Protein AF-A0A8D0H8G9-F1 (afdb_monomer_lite)

InterPro domains:
  IPR021475 Plasticity-Associated Neural Transcript Short/Early meiotic induction protein 1-like [PF11326] (3-65)
  IPR021475 Plasticity-Associated Neural Transcript Short/Early meiotic induction protein 1-like [PTHR28052] (8-79)

Secondary structure (DSSP, 8-state):
--HHHHHHHHHHHSS----HHHHHHHHHHHHHHHH--HHHHHHHHHHHHHHHHHHHTS--SS---SS--TTTTSPP-TTS--

Radius of gyration: 22.38 Å; chains: 1; bounding box: 42×29×63 Å

Sequence (82 aa):
MGIRSLCHNYYTYGEAPSCAQWKTDYGNCRKWEKSKSEHAKESLRKSERARILEKQKHAPVWEMRRSPPMDWYLPLDDDKPK

Structure (mmCIF, N/CA/C/O backbone):
data_AF-A0A8D0H8G9-F1
#
_entry.id   AF-A0A8D0H8G9-F1
#
loop_
_atom_site.group_PDB
_atom_site.id
_atom_site.type_symbol
_atom_site.label_atom_id
_atom_site.label_alt_id
_atom_site.label_comp_id
_atom_site.label_asym_id
_atom_site.label_entity_id
_atom_site.label_seq_id
_atom_site.pdbx_PDB_ins_code
_atom_site.Cartn_x
_atom_site.Cartn_y
_atom_site.Cartn_z
_atom_site.occupancy
_atom_site.B_iso_or_equiv
_atom_site.auth_seq_id
_atom_site.auth_comp_id
_atom_site.auth_asym_id
_atom_site.auth_atom_id
_atom_site.pdbx_PDB_model_num
ATOM 1 N N . MET A 1 1 ? -17.434 -0.453 -3.373 1.00 60.06 1 MET A N 1
ATOM 2 C CA . MET A 1 1 ? -16.644 -0.632 -4.611 1.00 60.06 1 MET A CA 1
ATOM 3 C C . MET A 1 1 ? -17.597 -0.635 -5.786 1.00 60.06 1 MET A C 1
ATOM 5 O O . MET A 1 1 ? -18.630 -1.280 -5.681 1.00 60.06 1 MET A O 1
ATOM 9 N N . GLY A 1 2 ? -17.299 0.117 -6.844 1.00 73.75 2 GLY A N 1
ATOM 10 C CA . GLY A 1 2 ? -18.142 0.176 -8.042 1.00 73.75 2 GLY A CA 1
ATOM 11 C C . GLY A 1 2 ? -17.707 -0.839 -9.100 1.00 73.75 2 GLY A C 1
ATOM 12 O O . GLY A 1 2 ? -16.570 -1.309 -9.086 1.00 73.75 2 GLY A O 1
ATOM 13 N N . ILE A 1 3 ? -18.587 -1.134 -10.058 1.00 79.38 3 ILE A N 1
ATOM 14 C CA . ILE A 1 3 ? -18.320 -2.072 -11.167 1.00 79.38 3 ILE A CA 1
ATOM 15 C C . ILE A 1 3 ? -17.061 -1.657 -11.948 1.00 79.38 3 ILE A C 1
ATOM 17 O O . ILE A 1 3 ? -16.215 -2.489 -12.258 1.00 79.38 3 ILE A O 1
ATOM 21 N N . ARG A 1 4 ? -16.860 -0.348 -12.153 1.00 83.88 4 ARG A N 1
ATOM 22 C CA . ARG A 1 4 ? -15.687 0.203 -12.851 1.00 83.88 4 ARG A CA 1
ATOM 23 C C . ARG A 1 4 ? -14.354 -0.175 -12.196 1.00 83.88 4 ARG A C 1
ATOM 25 O O . ARG A 1 4 ? -13.419 -0.540 -12.902 1.00 83.88 4 ARG A O 1
ATOM 32 N N . SER A 1 5 ? -14.257 -0.105 -10.863 1.00 78.44 5 SER A N 1
ATOM 33 C CA . SER A 1 5 ? -13.020 -0.470 -10.158 1.00 78.44 5 SER A CA 1
ATOM 34 C C . SER A 1 5 ? -12.764 -1.972 -10.212 1.00 78.44 5 SER A C 1
ATOM 36 O O . SER A 1 5 ? -11.613 -2.386 -10.303 1.00 78.44 5 SER A O 1
ATOM 38 N N . LEU A 1 6 ? -13.827 -2.781 -10.177 1.00 82.12 6 LEU A N 1
ATOM 39 C CA . LEU A 1 6 ? -13.716 -4.233 -10.278 1.00 82.12 6 LEU A CA 1
ATOM 40 C C . LEU A 1 6 ? -13.186 -4.644 -11.658 1.00 82.12 6 LEU A C 1
ATOM 42 O O . LEU A 1 6 ? -12.190 -5.355 -11.734 1.00 82.12 6 LEU A O 1
ATOM 46 N N . CYS A 1 7 ? -13.799 -4.132 -12.731 1.00 86.19 7 CYS A N 1
ATOM 47 C CA . CYS A 1 7 ? -13.367 -4.412 -14.098 1.00 86.19 7 CYS A CA 1
ATOM 48 C C . CYS A 1 7 ? -11.917 -3.978 -14.323 1.00 86.19 7 CYS A C 1
ATOM 50 O O . CYS A 1 7 ? -11.128 -4.754 -14.845 1.00 86.19 7 CYS A O 1
ATOM 52 N N . HIS A 1 8 ? -11.540 -2.772 -13.887 1.00 86.38 8 HIS A N 1
ATOM 53 C CA . HIS A 1 8 ? -10.167 -2.293 -14.042 1.00 86.38 8 HIS A CA 1
ATOM 54 C C . HIS A 1 8 ? -9.139 -3.223 -13.381 1.00 86.38 8 HIS A C 1
ATOM 56 O O . HIS A 1 8 ? -8.162 -3.595 -14.025 1.00 86.38 8 HIS A O 1
ATOM 62 N N . ASN A 1 9 ? -9.372 -3.636 -12.129 1.00 84.44 9 ASN A N 1
ATOM 63 C CA . ASN A 1 9 ? -8.454 -4.545 -11.439 1.00 84.44 9 ASN A CA 1
ATOM 64 C C . ASN A 1 9 ? -8.399 -5.916 -12.121 1.00 84.44 9 ASN A C 1
ATOM 66 O O . ASN A 1 9 ? -7.307 -6.429 -12.342 1.00 84.44 9 ASN A O 1
ATOM 70 N N . TYR A 1 10 ? -9.550 -6.456 -12.529 1.00 89.25 10 TYR A N 1
ATOM 71 C CA . TYR A 1 10 ? -9.612 -7.737 -13.227 1.00 89.25 10 TYR A CA 1
ATOM 72 C C . TYR A 1 10 ? -8.820 -7.720 -14.540 1.00 89.25 10 TYR A C 1
ATOM 74 O O . TYR A 1 10 ? -8.017 -8.611 -14.782 1.00 89.25 10 TYR A O 1
ATOM 82 N N . TYR A 1 11 ? -8.968 -6.678 -15.361 1.00 90.38 11 TYR A N 1
ATOM 83 C CA . TYR A 1 11 ? -8.221 -6.567 -16.619 1.00 90.38 11 TYR A CA 1
ATOM 84 C C . TYR A 1 11 ? -6.732 -6.237 -16.431 1.00 90.38 11 TYR A C 1
ATOM 86 O O . TYR A 1 11 ? -5.941 -6.520 -17.324 1.00 90.38 11 TYR A O 1
ATOM 94 N N . THR A 1 12 ? -6.337 -5.645 -15.300 1.00 88.75 12 THR A N 1
ATOM 95 C CA . THR A 1 12 ? -4.935 -5.261 -15.041 1.00 88.75 12 THR A CA 1
ATOM 96 C C . THR A 1 12 ? -4.140 -6.395 -14.396 1.00 88.75 12 THR A C 1
ATOM 98 O O . THR A 1 12 ? -2.985 -6.612 -14.747 1.00 88.75 12 THR A O 1
ATOM 101 N N . TYR A 1 13 ? -4.752 -7.113 -13.453 1.00 87.06 13 TYR A N 1
ATOM 102 C CA . TYR A 1 13 ? -4.081 -8.113 -12.617 1.00 87.06 13 TYR A CA 1
ATOM 103 C C . TYR A 1 13 ? -4.599 -9.540 -12.840 1.00 87.06 13 TYR A C 1
ATOM 105 O O . TYR A 1 13 ? -4.036 -10.482 -12.295 1.00 87.06 13 TYR A O 1
ATOM 113 N N . GLY A 1 14 ? -5.663 -9.720 -13.627 1.00 89.94 14 GLY A N 1
ATOM 114 C CA . GLY A 1 14 ? -6.267 -11.025 -13.919 1.00 89.94 14 GLY A CA 1
ATOM 115 C C . GLY A 1 14 ? -7.220 -11.544 -12.840 1.00 89.94 14 GLY A C 1
ATOM 116 O O . GLY A 1 14 ? -7.865 -12.572 -13.037 1.00 89.94 14 GLY A O 1
ATOM 117 N N . GLU A 1 15 ? -7.350 -10.843 -11.713 1.00 87.44 15 GLU A N 1
ATOM 118 C CA . GLU A 1 15 ? -8.176 -11.270 -10.585 1.00 87.44 15 GLU A CA 1
ATOM 119 C C . GLU A 1 15 ? -8.982 -10.123 -9.967 1.00 87.44 15 GLU A C 1
ATOM 121 O O . GLU A 1 15 ? -8.640 -8.941 -10.056 1.00 87.44 15 GLU A O 1
ATOM 126 N N . ALA A 1 16 ? -10.101 -10.482 -9.336 1.00 83.62 16 ALA A N 1
ATOM 127 C CA . ALA A 1 16 ? -10.874 -9.535 -8.547 1.00 83.62 16 ALA A CA 1
ATOM 128 C C . ALA A 1 16 ? -10.156 -9.275 -7.208 1.00 83.62 16 ALA A C 1
ATOM 130 O O . ALA A 1 16 ? -9.794 -10.228 -6.516 1.00 83.62 16 ALA A O 1
ATOM 131 N N . PRO A 1 17 ? -9.989 -8.009 -6.788 1.00 82.06 17 PRO A N 1
ATOM 132 C CA . PRO A 1 17 ? -9.232 -7.690 -5.586 1.00 82.06 17 PRO A CA 1
ATOM 133 C C . PRO A 1 17 ? -9.958 -8.177 -4.325 1.00 82.06 17 PRO A C 1
ATOM 135 O O . PRO A 1 17 ? -11.120 -7.832 -4.076 1.00 82.06 17 PRO A O 1
ATOM 138 N N . SER A 1 18 ? -9.254 -8.928 -3.476 1.00 85.88 18 SER A N 1
ATOM 139 C CA . SER A 1 18 ? -9.785 -9.344 -2.176 1.00 85.88 18 SER A CA 1
ATOM 140 C C . SER A 1 18 ? -9.840 -8.163 -1.204 1.00 85.88 18 SER A C 1
ATOM 142 O O . SER A 1 18 ? -8.826 -7.599 -0.793 1.00 85.88 18 SER A O 1
ATOM 144 N N . CYS A 1 19 ? -11.052 -7.791 -0.794 1.00 85.75 19 CYS A N 1
ATOM 145 C CA . CYS A 1 19 ? -11.290 -6.688 0.145 1.00 85.75 19 CYS A CA 1
ATOM 146 C C . CYS A 1 19 ? -11.378 -7.143 1.608 1.00 85.75 19 CYS A C 1
ATOM 148 O O . CYS A 1 19 ? -11.715 -6.345 2.485 1.00 85.75 19 CYS A O 1
ATOM 150 N N . ALA A 1 20 ? -11.130 -8.427 1.877 1.00 91.19 20 ALA A N 1
ATOM 151 C CA . ALA A 1 20 ? -11.339 -9.020 3.193 1.00 91.19 20 ALA A CA 1
ATOM 152 C C . ALA A 1 20 ? -10.454 -8.364 4.265 1.00 91.19 20 ALA A C 1
ATOM 154 O O . ALA A 1 20 ? -10.955 -8.003 5.330 1.00 91.19 20 ALA A O 1
ATOM 155 N N . GLN A 1 21 ? -9.174 -8.127 3.953 1.00 92.06 21 GLN A N 1
ATOM 156 C CA . GLN A 1 21 ? -8.233 -7.489 4.878 1.00 92.06 21 GLN A CA 1
ATOM 157 C C . GLN A 1 21 ? -8.677 -6.067 5.244 1.00 92.06 21 GLN A C 1
ATOM 159 O O . GLN A 1 21 ? -8.798 -5.738 6.421 1.00 92.06 21 GLN A O 1
ATOM 164 N N . TRP A 1 22 ? -9.035 -5.256 4.245 1.00 92.25 22 TRP A N 1
ATOM 165 C CA . TRP A 1 22 ? -9.526 -3.889 4.448 1.00 92.25 22 TRP A CA 1
ATOM 166 C C . TRP A 1 22 ? -10.798 -3.829 5.297 1.00 92.25 22 TRP A C 1
ATOM 168 O O . TRP A 1 22 ? -10.961 -2.924 6.115 1.00 92.25 22 TRP A O 1
ATOM 178 N N . LYS A 1 23 ? -11.701 -4.803 5.140 1.00 94.50 23 LYS A N 1
ATOM 179 C CA . LYS A 1 23 ? -12.907 -4.915 5.971 1.00 94.50 23 LYS A CA 1
ATOM 180 C C . LYS A 1 23 ? -12.554 -5.205 7.432 1.00 94.50 23 LYS A C 1
ATOM 182 O O . LYS A 1 23 ? -13.135 -4.593 8.330 1.00 94.50 23 LYS A O 1
ATOM 187 N N . THR A 1 24 ? -11.609 -6.114 7.665 1.00 95.56 24 THR A N 1
ATOM 188 C CA . THR A 1 24 ? -11.108 -6.437 9.009 1.00 95.56 24 THR A CA 1
ATOM 189 C C . THR A 1 24 ? -10.456 -5.220 9.657 1.00 95.56 24 THR A C 1
ATOM 191 O O . THR A 1 24 ? -10.798 -4.873 10.789 1.00 95.56 24 THR A O 1
ATOM 194 N N . ASP A 1 25 ? -9.590 -4.523 8.923 1.00 96.25 25 ASP A N 1
ATOM 195 C CA . ASP A 1 25 ? -8.915 -3.319 9.405 1.00 96.25 25 ASP A CA 1
ATOM 196 C C . ASP A 1 25 ? -9.915 -2.210 9.725 1.00 96.25 25 ASP A C 1
ATOM 198 O O . ASP A 1 25 ? -9.870 -1.633 10.809 1.00 96.25 25 ASP A O 1
ATOM 202 N N . TYR A 1 26 ? -10.905 -1.975 8.863 1.00 95.81 26 TYR A N 1
ATOM 203 C CA . TYR A 1 26 ? -11.984 -1.038 9.169 1.00 95.81 26 TYR A CA 1
ATOM 204 C C . TYR A 1 26 ? -12.715 -1.408 10.471 1.00 95.81 26 TYR A C 1
ATOM 206 O O . TYR A 1 26 ? -12.945 -0.549 11.325 1.00 95.81 26 TYR A O 1
ATOM 214 N N . GLY A 1 27 ? -13.030 -2.691 10.669 1.00 96.50 27 GLY A N 1
ATOM 215 C CA . GLY A 1 27 ? -13.638 -3.179 11.908 1.00 96.50 27 GLY A CA 1
ATOM 216 C C . GLY A 1 27 ? -12.773 -2.906 13.143 1.00 96.50 27 GLY A C 1
ATOM 217 O O . GLY A 1 27 ? -13.284 -2.442 14.165 1.00 96.50 27 GLY A O 1
ATOM 218 N N . ASN A 1 28 ? -11.464 -3.133 13.043 1.00 96.38 28 ASN A N 1
ATOM 219 C CA . ASN A 1 28 ? -10.512 -2.830 14.112 1.00 96.38 28 ASN A CA 1
ATOM 220 C C . ASN A 1 28 ? -10.400 -1.321 14.368 1.00 96.38 28 ASN A C 1
ATOM 222 O O . ASN A 1 28 ? -10.365 -0.904 15.525 1.00 96.38 28 ASN A O 1
ATOM 226 N N . CYS A 1 29 ? -10.439 -0.494 13.322 1.00 96.31 29 CYS A N 1
ATOM 227 C CA . CYS A 1 29 ? -10.443 0.965 13.443 1.00 96.31 29 CYS A CA 1
ATOM 228 C C . CYS A 1 29 ? -11.662 1.443 14.234 1.00 96.31 29 CYS A C 1
ATOM 230 O O . CYS A 1 29 ? -11.528 2.128 15.247 1.00 96.31 29 CYS A O 1
ATOM 232 N N . ARG A 1 30 ? -12.854 0.962 13.868 1.00 96.88 30 ARG A N 1
ATOM 233 C CA . ARG A 1 30 ? -14.100 1.284 14.578 1.00 96.88 30 ARG A CA 1
ATOM 234 C C . ARG A 1 30 ? -14.095 0.807 16.029 1.00 96.88 30 ARG A C 1
ATOM 236 O O . ARG A 1 30 ? -14.643 1.487 16.894 1.00 96.88 30 ARG A O 1
ATOM 243 N N . LYS A 1 31 ? -13.491 -0.350 16.320 1.00 96.19 31 LYS A N 1
ATOM 244 C CA . LYS A 1 31 ? -13.315 -0.831 17.702 1.00 96.19 31 LYS A CA 1
ATOM 245 C C . LYS A 1 31 ? -12.375 0.080 18.489 1.00 96.19 31 LYS A C 1
ATOM 247 O O . LYS A 1 31 ? -12.722 0.478 19.595 1.00 96.19 31 LYS A O 1
ATOM 252 N N . TRP A 1 32 ? -11.233 0.457 17.917 1.00 95.44 32 TRP A N 1
ATOM 253 C CA . TRP A 1 32 ? -10.300 1.397 18.540 1.00 95.44 32 TRP A CA 1
ATOM 254 C C . TRP A 1 32 ? -10.949 2.758 18.823 1.00 95.44 32 TRP A C 1
ATOM 256 O O . TRP A 1 32 ? -10.796 3.288 19.921 1.00 95.44 32 TRP A O 1
ATOM 266 N N . GLU A 1 33 ? -11.715 3.302 17.876 1.00 95.19 33 GLU A N 1
ATOM 267 C CA . GLU A 1 33 ? -12.450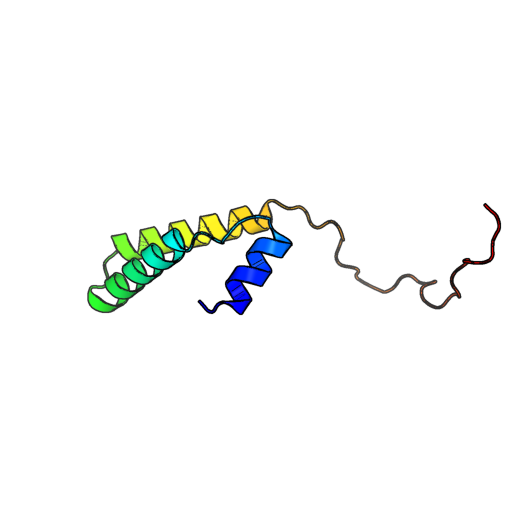 4.559 18.061 1.00 95.19 33 GLU A CA 1
ATOM 268 C C . GLU A 1 33 ? -13.407 4.500 19.254 1.00 95.19 33 GLU A C 1
ATOM 270 O O . GLU A 1 33 ? -13.457 5.443 20.041 1.00 95.19 33 GLU A O 1
ATOM 275 N N . LYS A 1 34 ? -14.137 3.388 19.403 1.00 95.06 34 LYS A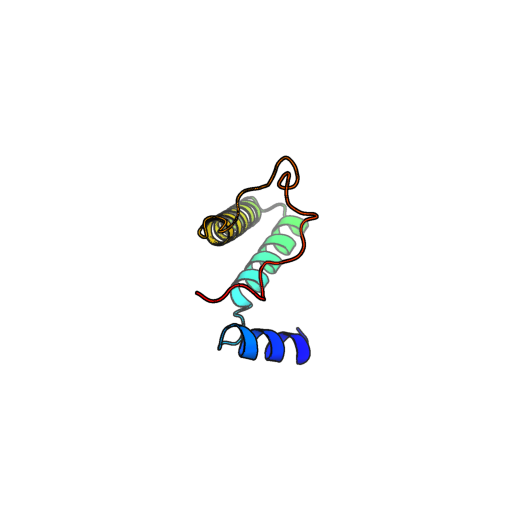 N 1
ATOM 276 C CA . LYS A 1 34 ? -15.167 3.227 20.436 1.00 95.06 34 LYS A CA 1
ATOM 277 C C . LYS A 1 34 ? -14.612 2.894 21.816 1.00 95.06 34 LYS A C 1
ATOM 279 O O . LYS A 1 34 ? -15.093 3.439 22.800 1.00 95.06 34 LYS A O 1
ATOM 284 N N . SER A 1 35 ? -13.664 1.964 21.900 1.00 94.06 35 SER A N 1
ATOM 285 C CA . SER A 1 35 ? -13.238 1.381 23.179 1.00 94.06 35 SER A CA 1
ATOM 286 C C . SER A 1 35 ? -11.765 1.586 23.506 1.00 94.06 35 SER A C 1
ATOM 288 O O . SER A 1 35 ? -11.316 1.104 24.541 1.00 94.06 35 SER A O 1
ATOM 290 N N . LYS A 1 36 ? -10.995 2.252 22.631 1.00 94.06 36 LYS A N 1
ATOM 291 C CA . LYS A 1 36 ? -9.531 2.382 22.759 1.00 94.06 36 LYS A CA 1
ATOM 292 C C . LYS A 1 36 ? -8.853 1.032 23.031 1.00 94.06 36 LYS A C 1
ATOM 294 O O . LYS A 1 36 ? -7.904 0.925 23.797 1.00 94.06 36 LYS A O 1
ATOM 299 N N . SER A 1 37 ? -9.355 -0.022 22.385 1.00 94.25 37 SER A N 1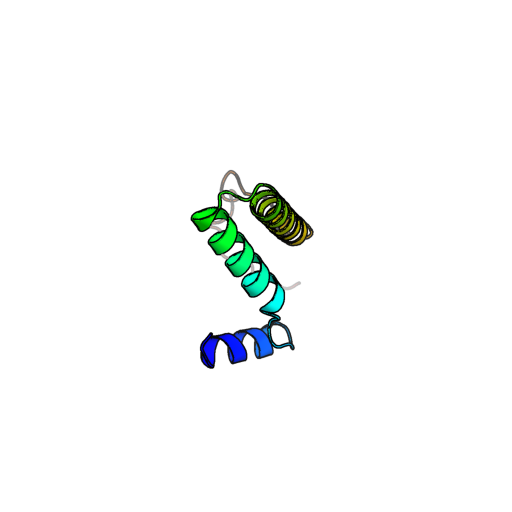
ATOM 300 C CA . SER A 1 37 ? -8.824 -1.377 22.528 1.00 94.25 37 SER A CA 1
ATOM 301 C C . SER A 1 37 ? -7.395 -1.480 21.986 1.00 94.25 37 SER A C 1
ATOM 303 O O . SER A 1 37 ? -7.186 -1.459 20.771 1.00 94.25 37 SER A O 1
ATOM 305 N N . GLU A 1 38 ? -6.411 -1.663 22.868 1.00 94.38 38 GLU A N 1
ATOM 306 C CA . GLU A 1 38 ? -5.002 -1.804 22.466 1.00 94.38 38 GLU A CA 1
ATOM 307 C C . GLU A 1 38 ? -4.786 -2.952 21.470 1.00 94.38 38 GLU A C 1
ATOM 309 O O . GLU A 1 38 ? -4.046 -2.793 20.501 1.00 94.38 38 GLU A O 1
ATOM 314 N N . HIS A 1 39 ? -5.526 -4.057 21.603 1.00 95.00 39 HIS A N 1
ATOM 315 C CA . HIS A 1 39 ? -5.450 -5.161 20.645 1.00 95.00 39 HIS A CA 1
ATOM 316 C C . HIS A 1 39 ? -5.894 -4.758 19.225 1.00 95.00 39 HIS A C 1
ATOM 318 O O . HIS A 1 39 ? -5.263 -5.139 18.233 1.00 95.00 39 HIS A O 1
ATOM 324 N N . ALA A 1 40 ? -6.952 -3.949 19.106 1.00 94.44 40 ALA A N 1
ATOM 325 C CA . ALA A 1 40 ? -7.421 -3.456 17.811 1.00 94.44 40 ALA A CA 1
ATOM 326 C C . ALA A 1 40 ? -6.394 -2.512 17.162 1.00 94.44 40 ALA A C 1
ATOM 328 O O . ALA A 1 40 ? -6.127 -2.608 15.962 1.00 94.44 40 ALA A O 1
ATOM 329 N N . LYS A 1 41 ? -5.763 -1.650 17.964 1.00 94.50 41 LYS A N 1
ATOM 330 C CA . LYS A 1 41 ? -4.675 -0.764 17.526 1.00 94.50 41 LYS A CA 1
ATOM 331 C C . LYS A 1 41 ? -3.439 -1.535 17.085 1.00 94.50 41 LYS A C 1
ATOM 333 O O . LYS A 1 41 ? -2.856 -1.210 16.053 1.00 94.50 41 LYS A O 1
ATOM 338 N N . GLU A 1 42 ? -3.031 -2.549 17.835 1.00 97.06 42 GLU A N 1
ATOM 339 C CA . GLU A 1 42 ? -1.870 -3.360 17.479 1.00 97.06 42 GLU A CA 1
ATOM 340 C C . GLU A 1 42 ? -2.106 -4.143 16.183 1.00 97.06 42 GLU A C 1
ATOM 342 O O . GLU A 1 42 ? -1.251 -4.139 15.293 1.00 97.06 42 GLU A O 1
ATOM 347 N N . SER A 1 43 ? -3.305 -4.707 16.022 1.00 96.31 43 SER A N 1
ATOM 348 C CA . SER A 1 43 ? -3.716 -5.395 14.794 1.00 96.31 43 SER A CA 1
ATOM 349 C C . SER A 1 43 ? -3.660 -4.470 13.571 1.00 96.31 43 SER A C 1
ATOM 351 O O . SER A 1 43 ? -3.087 -4.845 12.547 1.00 96.31 43 SER A O 1
ATOM 353 N N . LEU A 1 44 ? -4.160 -3.234 13.692 1.00 95.75 44 LEU A N 1
ATOM 354 C CA . LEU A 1 44 ? -4.069 -2.216 12.636 1.00 95.75 44 LEU A CA 1
ATOM 355 C C . LEU A 1 44 ? -2.624 -1.865 12.282 1.00 95.75 44 LEU A C 1
ATOM 357 O O . LEU A 1 44 ? -2.255 -1.846 11.109 1.00 95.75 44 LEU A O 1
ATOM 361 N N . ARG A 1 45 ? -1.784 -1.610 13.294 1.00 96.00 45 ARG A N 1
ATOM 362 C CA . ARG A 1 45 ? -0.364 -1.282 13.081 1.00 96.00 45 ARG A CA 1
ATOM 363 C C . ARG A 1 45 ? 0.367 -2.417 12.372 1.00 96.00 45 ARG A C 1
ATOM 3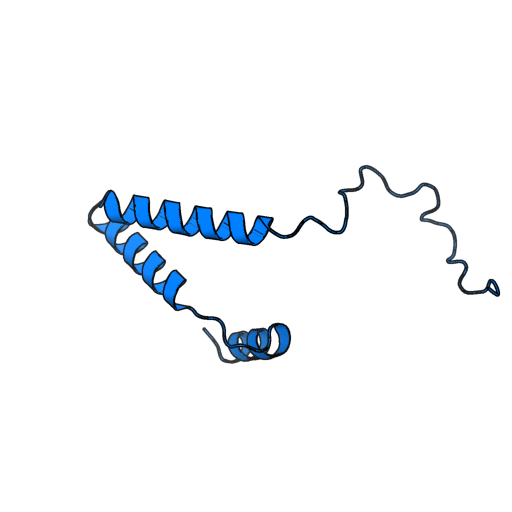65 O O . ARG A 1 45 ? 1.214 -2.150 11.523 1.00 96.00 45 ARG A O 1
ATOM 372 N N . LYS A 1 46 ? 0.056 -3.669 12.716 1.00 96.88 46 LYS A N 1
ATOM 373 C CA . LYS A 1 46 ? 0.633 -4.849 12.067 1.00 96.88 46 LYS A CA 1
ATOM 374 C C . LYS A 1 46 ? 0.192 -4.955 10.605 1.00 96.88 46 LYS A C 1
ATOM 376 O O . LYS A 1 46 ? 1.053 -5.154 9.751 1.00 96.88 46 LYS A O 1
ATOM 381 N N . SER A 1 47 ? -1.102 -4.779 10.325 1.00 95.44 47 SER A N 1
ATOM 382 C CA . SER A 1 47 ? -1.635 -4.799 8.955 1.00 95.44 47 SER A CA 1
ATOM 383 C C . SER A 1 47 ? -0.968 -3.738 8.075 1.00 95.44 47 SER A C 1
ATOM 385 O O . SER A 1 47 ? -0.446 -4.044 7.003 1.00 95.44 47 SER A O 1
ATOM 387 N N . GLU A 1 48 ? -0.864 -2.504 8.573 1.00 95.44 48 GLU A N 1
ATOM 388 C CA . GLU A 1 48 ? -0.281 -1.401 7.805 1.00 95.44 48 GLU A CA 1
ATOM 389 C C . GLU A 1 48 ? 1.217 -1.599 7.536 1.00 95.44 48 GLU A C 1
ATOM 391 O O . GLU A 1 48 ? 1.693 -1.358 6.426 1.00 95.44 48 GLU A O 1
ATOM 396 N N . ARG A 1 49 ? 1.967 -2.111 8.520 1.00 96.19 49 ARG A N 1
ATOM 397 C CA . ARG A 1 49 ? 3.378 -2.476 8.321 1.00 96.19 49 ARG A CA 1
ATOM 398 C C . ARG A 1 49 ? 3.539 -3.545 7.245 1.00 96.19 49 ARG A C 1
ATOM 400 O O . ARG A 1 49 ? 4.395 -3.391 6.379 1.00 96.19 49 ARG A O 1
ATOM 407 N N . ALA A 1 50 ? 2.717 -4.595 7.273 1.00 94.81 50 ALA A N 1
ATOM 408 C CA . ALA A 1 50 ? 2.756 -5.647 6.259 1.00 94.81 50 ALA A CA 1
ATOM 409 C C . ALA A 1 50 ? 2.459 -5.089 4.856 1.00 94.81 50 ALA A C 1
ATOM 411 O O . ALA A 1 50 ? 3.171 -5.399 3.903 1.00 94.81 50 ALA A O 1
ATOM 412 N N . ARG A 1 51 ? 1.472 -4.192 4.743 1.00 92.19 51 ARG A N 1
ATOM 413 C CA . ARG A 1 51 ? 1.119 -3.523 3.482 1.00 92.19 51 ARG A CA 1
ATOM 414 C C . ARG A 1 51 ? 2.270 -2.687 2.914 1.00 92.19 51 ARG A C 1
ATOM 416 O O . ARG A 1 51 ? 2.507 -2.711 1.707 1.00 92.19 51 ARG A O 1
ATOM 423 N N . ILE A 1 52 ? 2.978 -1.942 3.765 1.00 91.56 52 ILE A N 1
ATOM 424 C CA . ILE A 1 52 ? 4.138 -1.137 3.354 1.00 91.56 52 ILE A CA 1
ATOM 425 C C . ILE A 1 52 ? 5.282 -2.038 2.882 1.00 91.56 52 ILE A C 1
ATOM 427 O O . ILE A 1 52 ? 5.872 -1.758 1.840 1.00 91.56 52 ILE A O 1
ATOM 431 N N . LEU A 1 53 ? 5.565 -3.120 3.610 1.00 92.19 53 LEU A N 1
ATOM 432 C CA . LEU A 1 53 ? 6.626 -4.064 3.253 1.00 92.19 53 LEU A CA 1
ATOM 433 C C . LEU A 1 53 ? 6.362 -4.739 1.902 1.00 92.19 53 LEU A C 1
ATOM 435 O O . LEU A 1 53 ? 7.264 -4.778 1.071 1.00 92.19 53 LEU A O 1
ATOM 439 N N . GLU A 1 54 ? 5.131 -5.188 1.635 1.00 89.44 54 GLU A N 1
ATOM 440 C CA . GLU A 1 54 ? 4.804 -5.788 0.331 1.00 89.44 54 GLU A CA 1
ATOM 441 C C . GLU A 1 54 ? 4.952 -4.766 -0.805 1.00 89.44 54 GLU A C 1
ATOM 443 O O . GLU A 1 54 ? 5.475 -5.087 -1.867 1.00 89.44 54 GLU A O 1
ATOM 448 N N . LYS A 1 55 ? 4.588 -3.497 -0.570 1.00 84.81 55 LYS A N 1
ATOM 449 C CA . LYS A 1 55 ? 4.789 -2.430 -1.564 1.00 84.81 55 LYS A CA 1
ATOM 450 C C . LYS A 1 55 ? 6.274 -2.147 -1.831 1.00 84.81 55 LYS A C 1
ATOM 452 O O . LYS A 1 55 ? 6.629 -1.791 -2.950 1.00 84.81 55 LYS A O 1
ATOM 457 N N . GLN A 1 56 ? 7.128 -2.286 -0.818 1.00 84.44 56 GLN A N 1
ATOM 458 C CA . GLN A 1 56 ? 8.578 -2.070 -0.918 1.00 84.44 56 GLN A CA 1
ATOM 459 C C . GLN A 1 56 ? 9.345 -3.265 -1.496 1.00 84.44 56 GLN A C 1
ATOM 461 O O . GLN A 1 56 ? 10.524 -3.130 -1.811 1.00 84.44 56 GLN A O 1
ATOM 466 N N . LYS A 1 57 ? 8.699 -4.423 -1.660 1.00 84.44 57 LYS A N 1
ATOM 467 C CA . LYS A 1 57 ? 9.316 -5.644 -2.199 1.00 84.44 57 LYS A CA 1
ATOM 468 C C . LYS A 1 57 ? 9.889 -5.465 -3.604 1.00 84.44 57 LYS A C 1
ATOM 470 O O . LYS A 1 57 ? 10.836 -6.150 -3.979 1.00 84.44 57 LYS A O 1
ATOM 475 N N . HIS A 1 58 ? 9.313 -4.558 -4.384 1.00 81.56 58 HIS A N 1
ATOM 476 C CA . HIS A 1 58 ? 9.787 -4.266 -5.725 1.00 81.56 58 HIS A CA 1
ATOM 477 C C . HIS A 1 58 ? 10.858 -3.179 -5.670 1.00 81.56 58 HIS A C 1
ATOM 479 O O . HIS A 1 58 ? 10.570 -2.029 -5.330 1.00 81.56 58 HIS A O 1
ATOM 485 N N . ALA A 1 59 ? 12.090 -3.550 -6.025 1.00 78.12 59 ALA A N 1
ATOM 486 C CA . ALA A 1 59 ? 13.156 -2.581 -6.219 1.00 78.12 59 ALA A CA 1
ATOM 487 C C . ALA A 1 59 ? 12.738 -1.583 -7.313 1.00 78.12 59 ALA A C 1
ATOM 489 O O . ALA A 1 59 ? 12.158 -1.993 -8.327 1.00 78.12 59 ALA A O 1
ATOM 490 N N . PRO A 1 60 ? 12.993 -0.280 -7.124 1.00 81.31 60 PRO A N 1
ATOM 491 C CA . PRO A 1 60 ? 12.714 0.690 -8.163 1.00 81.31 60 PRO A CA 1
ATOM 492 C C . PRO A 1 60 ? 13.529 0.325 -9.408 1.00 81.31 60 PRO A C 1
ATOM 494 O O . PRO A 1 60 ? 14.745 0.181 -9.342 1.00 81.31 60 PRO A O 1
ATOM 497 N N . VAL A 1 61 ? 12.850 0.177 -10.546 1.00 85.00 61 VAL A N 1
ATOM 498 C CA . VAL A 1 61 ? 13.505 -0.056 -11.848 1.00 85.00 61 VAL A CA 1
ATOM 499 C C . VAL A 1 61 ? 14.339 1.163 -12.263 1.00 85.00 61 VAL A C 1
ATOM 501 O O . VAL A 1 61 ? 15.311 1.038 -12.998 1.00 85.00 61 VAL A O 1
ATOM 504 N N . TRP A 1 62 ? 13.966 2.344 -11.766 1.00 82.44 62 TRP A N 1
ATOM 505 C CA . TRP A 1 62 ? 14.584 3.619 -12.096 1.00 82.44 62 TRP A CA 1
ATOM 506 C C . TRP A 1 62 ? 15.099 4.306 -10.837 1.00 82.44 62 TRP A C 1
ATOM 508 O O . TRP A 1 62 ? 14.358 4.480 -9.868 1.00 82.44 62 TRP A O 1
ATOM 518 N N . GLU A 1 63 ? 16.350 4.751 -10.869 1.00 84.06 63 GLU A N 1
ATOM 519 C CA . GLU A 1 63 ? 16.897 5.617 -9.830 1.00 84.06 63 GLU A CA 1
ATOM 520 C C . GLU A 1 63 ? 16.382 7.055 -9.985 1.00 84.06 63 GLU A C 1
ATOM 522 O O . GLU A 1 63 ? 16.171 7.557 -11.095 1.00 84.06 63 GLU A O 1
ATOM 527 N N . MET A 1 64 ? 16.197 7.746 -8.856 1.00 83.94 64 MET A N 1
ATOM 528 C CA . MET A 1 64 ? 15.822 9.160 -8.855 1.00 83.94 64 MET A CA 1
ATOM 529 C C . MET A 1 64 ? 16.964 10.009 -9.423 1.00 83.94 64 MET A C 1
ATOM 531 O O . MET A 1 64 ? 18.030 10.131 -8.817 1.00 83.94 64 MET A O 1
ATOM 535 N N . ARG A 1 65 ? 16.728 10.632 -10.583 1.00 87.50 65 ARG A N 1
ATOM 536 C CA . ARG A 1 65 ? 17.704 11.507 -11.245 1.00 87.50 65 ARG A CA 1
ATOM 537 C C . ARG A 1 65 ? 17.859 12.822 -10.478 1.00 87.50 65 ARG A C 1
ATOM 539 O O . ARG A 1 65 ? 16.868 13.427 -10.080 1.00 87.50 65 ARG A O 1
ATOM 546 N N . ARG A 1 66 ? 19.102 13.282 -10.305 1.00 91.06 66 ARG A N 1
ATOM 547 C CA . ARG A 1 66 ? 19.413 14.584 -9.676 1.00 91.06 66 ARG A CA 1
ATOM 548 C C . ARG A 1 66 ? 19.355 15.753 -10.658 1.00 91.06 66 ARG A C 1
ATOM 550 O O . ARG A 1 66 ? 19.058 16.872 -10.265 1.00 91.06 66 ARG A O 1
ATOM 557 N N . SER A 1 67 ? 19.636 15.483 -11.925 1.00 89.81 67 SER A N 1
ATOM 558 C CA . SER A 1 67 ? 19.599 16.440 -13.024 1.00 89.81 67 SER A CA 1
ATOM 559 C C . SER A 1 67 ? 19.209 15.705 -14.309 1.00 89.81 67 SER A C 1
ATOM 561 O O . SER A 1 67 ? 19.379 14.480 -14.387 1.00 89.81 67 SER A O 1
ATOM 563 N N . PRO A 1 68 ? 18.673 16.408 -15.319 1.00 87.81 68 PRO A N 1
ATOM 564 C CA . PRO A 1 68 ? 18.506 15.819 -16.641 1.00 87.81 68 PRO A CA 1
ATOM 565 C C . PRO A 1 68 ? 19.874 15.398 -17.216 1.00 87.81 68 PRO A C 1
ATOM 567 O O . PRO A 1 68 ? 20.894 15.996 -16.857 1.00 87.81 68 PRO A O 1
ATOM 570 N N . PRO A 1 69 ? 19.923 14.374 -18.090 1.00 87.75 69 PRO A N 1
ATOM 571 C CA . PRO A 1 69 ? 21.106 14.089 -18.901 1.00 87.75 69 PRO A CA 1
ATOM 572 C C . PRO A 1 69 ? 21.534 15.330 -19.679 1.00 87.75 69 PRO A C 1
ATOM 574 O O . PRO A 1 69 ? 20.678 16.098 -20.105 1.00 87.75 69 PRO A O 1
ATOM 577 N N . MET A 1 70 ? 22.834 15.539 -19.872 1.00 87.12 70 MET A N 1
ATOM 578 C CA . MET A 1 70 ? 23.339 16.732 -20.568 1.00 87.12 70 MET A CA 1
ATOM 579 C C . MET A 1 70 ? 22.850 16.827 -22.016 1.00 87.12 70 MET A C 1
ATOM 581 O O . MET A 1 70 ? 22.634 17.917 -22.526 1.00 87.12 70 MET A O 1
ATOM 585 N N . ASP A 1 71 ? 22.641 15.685 -22.646 1.00 87.44 71 ASP A N 1
ATOM 586 C CA . ASP A 1 71 ? 22.258 15.473 -24.036 1.00 87.44 71 ASP A CA 1
ATOM 587 C C . ASP A 1 71 ? 20.746 15.293 -24.235 1.00 87.44 71 ASP A C 1
ATOM 589 O O . ASP A 1 71 ? 20.305 14.949 -25.327 1.00 87.44 71 ASP A O 1
ATOM 593 N N . TRP A 1 72 ? 19.928 15.565 -23.211 1.00 85.31 72 TRP A N 1
ATOM 594 C CA . TRP A 1 72 ? 18.472 15.368 -23.272 1.00 85.31 72 TRP A CA 1
ATOM 595 C C . TRP A 1 72 ? 17.777 16.148 -24.403 1.00 85.31 72 TRP A C 1
ATOM 597 O O . TRP A 1 72 ? 16.664 15.797 -24.785 1.00 85.31 72 TRP A O 1
ATOM 607 N N . TYR A 1 73 ? 18.411 17.221 -24.891 1.00 84.12 73 TYR A N 1
ATOM 608 C CA . TYR A 1 73 ? 17.897 18.105 -25.938 1.00 84.12 73 TYR A CA 1
ATOM 609 C C . TYR A 1 73 ? 18.292 17.673 -27.357 1.00 84.12 73 TYR A C 1
ATOM 611 O O . TYR A 1 73 ? 17.863 18.312 -28.320 1.00 84.12 73 TYR A O 1
ATOM 619 N N . LEU A 1 74 ? 19.143 16.654 -27.508 1.00 87.12 74 LEU A N 1
ATOM 620 C CA . LEU A 1 74 ? 19.532 16.175 -28.828 1.00 87.12 74 LEU A CA 1
ATOM 621 C C . LEU A 1 74 ? 18.348 15.453 -29.496 1.00 87.12 74 LEU A C 1
ATOM 623 O O . LEU A 1 74 ? 17.588 14.761 -28.813 1.00 87.12 74 LEU A O 1
ATOM 627 N N . PRO A 1 75 ? 18.165 15.609 -30.820 1.00 86.06 75 PRO A N 1
ATOM 628 C CA . PRO A 1 75 ? 17.186 14.821 -31.557 1.00 86.06 75 PRO A CA 1
ATOM 629 C C . PRO A 1 75 ? 17.501 13.327 -31.407 1.00 86.06 75 PRO A C 1
ATOM 631 O O . PRO A 1 75 ? 18.667 12.934 -31.373 1.00 86.06 75 PRO A O 1
ATOM 634 N N . LEU A 1 76 ? 16.457 12.505 -31.291 1.00 78.38 76 LEU A N 1
ATOM 635 C CA . LEU A 1 76 ? 16.602 11.055 -31.207 1.00 78.38 76 LEU A CA 1
ATOM 636 C C . LEU A 1 76 ? 17.264 10.540 -32.492 1.00 78.38 76 LEU A C 1
ATOM 638 O O . LEU A 1 76 ? 16.873 10.927 -33.591 1.00 78.38 76 LEU A O 1
ATOM 642 N N . ASP A 1 77 ? 18.260 9.665 -32.353 1.00 72.94 77 ASP A N 1
ATOM 643 C CA . ASP A 1 77 ? 18.984 9.030 -33.463 1.00 72.94 77 ASP A CA 1
ATOM 644 C C . ASP A 1 77 ? 18.133 7.941 -34.163 1.00 72.94 77 ASP A C 1
ATOM 646 O O . ASP A 1 77 ? 18.633 6.866 -34.499 1.00 72.94 77 ASP A O 1
ATOM 650 N N . ASP A 1 78 ? 16.839 8.192 -34.378 1.00 64.50 78 ASP A N 1
ATOM 651 C CA . ASP A 1 78 ? 15.903 7.229 -34.981 1.00 64.50 78 ASP A CA 1
ATOM 652 C C . ASP A 1 78 ? 16.276 6.886 -36.443 1.00 64.50 78 ASP A C 1
ATOM 654 O O . ASP A 1 78 ? 15.872 5.843 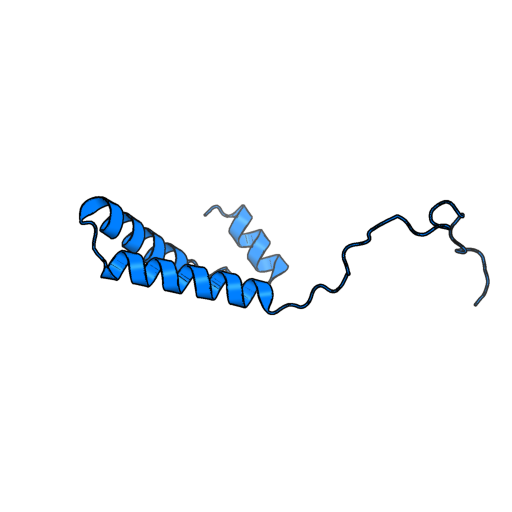-36.958 1.00 64.50 78 ASP A O 1
ATOM 658 N N . ASP A 1 79 ? 17.111 7.714 -37.083 1.00 64.44 79 ASP A N 1
ATOM 659 C CA . ASP A 1 79 ? 17.522 7.591 -38.489 1.00 64.44 79 ASP A CA 1
ATOM 660 C C . ASP A 1 79 ? 18.904 6.935 -38.708 1.00 64.44 79 ASP A C 1
ATOM 662 O O . ASP A 1 79 ? 19.376 6.850 -39.848 1.00 64.44 79 ASP A O 1
ATOM 666 N N . LYS A 1 80 ? 19.595 6.457 -37.661 1.00 61.75 80 LYS A N 1
ATOM 667 C CA . LYS A 1 80 ? 20.887 5.764 -37.841 1.00 61.75 80 LYS A CA 1
ATOM 668 C C . LYS A 1 80 ? 20.671 4.269 -38.126 1.00 61.75 80 LYS A C 1
ATOM 670 O O . LYS A 1 80 ? 20.070 3.579 -37.300 1.00 61.75 80 LYS A O 1
ATOM 675 N N . PRO A 1 81 ? 21.173 3.722 -39.253 1.00 65.38 81 PRO A N 1
ATOM 676 C CA . PRO A 1 81 ? 21.153 2.279 -39.471 1.00 65.38 81 PRO A CA 1
ATOM 677 C C . PRO A 1 81 ? 22.006 1.573 -38.403 1.00 65.38 81 PRO A C 1
ATOM 679 O O . PRO A 1 81 ? 23.079 2.060 -38.048 1.00 65.38 81 PRO A O 1
ATOM 682 N N . LYS A 1 82 ? 21.479 0.455 -37.883 1.00 62.41 82 LYS A N 1
ATOM 683 C CA . LYS A 1 82 ? 22.117 -0.421 -36.884 1.00 62.41 82 LYS A CA 1
ATOM 684 C C . LYS A 1 82 ? 23.486 -0.938 -37.313 1.00 62.41 82 LYS A C 1
ATOM 686 O O . LYS A 1 82 ? 23.620 -1.298 -38.503 1.00 62.41 82 LYS A O 1
#

Organism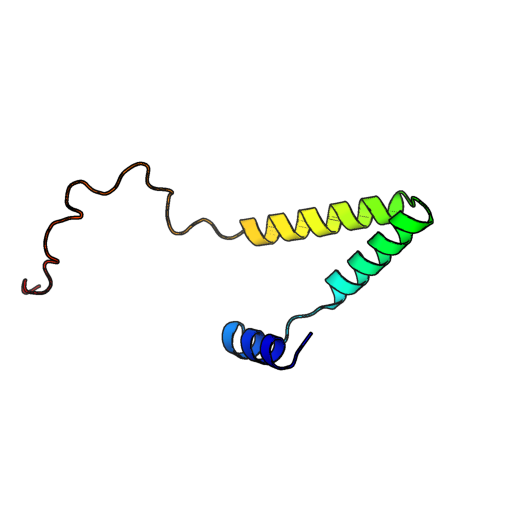: Sphenodon punctatus (NCBI:txid8508)

Foldseek 3Di:
DDPVVQVVCCVPPVDGDDCPLVVLLVVLVVVCVPPVDPVSVVSNVVSVVVVVVVVPPDDPPDDDDPDDDPCPPPPDVPPDDD

pLDDT: mean 87.33, std 8.96, range [60.06, 97.06]